Protein AF-A0A920NEC0-F1 (afdb_monomer)

Secondary structure (DSSP, 8-state):
-----------SSHHHHHHHHHHHTT-PPPSSS-------GGGHHHHHHHHTT--

Sequence (55 aa):
MKSTGEVMGIDKDFGLAYAKSQMASQNSLPTKGLAFISLKDRHKNEGVDLAKKFK

Solvent-accessible surface area (backbone atoms only — not comparable to full-atom v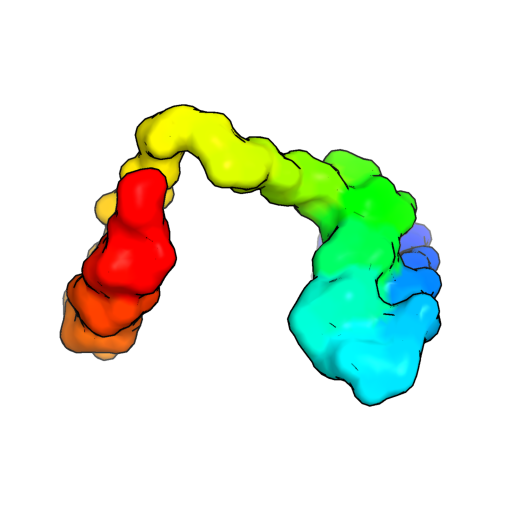alues): 3780 Å² total; per-residue (Å²): 137,87,78,91,77,86,69,83,38,83,56,96,46,67,71,58,12,51,51,44,23,32,45,70,67,74,55,64,76,78,94,73,85,87,85,88,86,86,73,60,77,92,47,44,70,64,47,53,63,54,55,70,69,63,129

Foldseek 3Di:
DPDPDADWFDDPDPVNRVQRRCVVVVNHDDPDDDDDDDDDPVCVVVVVVVVVVRD

Mean predicted aligned error: 3.61 Å

Structure (mmCIF, N/CA/C/O backbone):
data_AF-A0A920NEC0-F1
#
_entry.id   AF-A0A920NEC0-F1
#
loop_
_atom_site.group_PDB
_atom_site.id
_atom_site.type_symbol
_atom_site.label_atom_id
_atom_site.label_alt_id
_atom_site.label_comp_id
_atom_site.label_asym_id
_atom_site.label_entity_id
_atom_site.label_seq_id
_atom_site.pdbx_PDB_ins_code
_atom_site.Cartn_x
_atom_site.Cartn_y
_atom_site.Cartn_z
_atom_site.occupancy
_atom_site.B_iso_or_equiv
_atom_site.auth_seq_id
_atom_site.auth_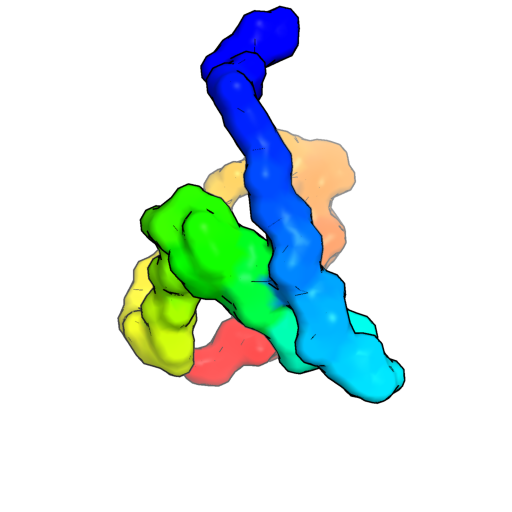comp_id
_atom_site.auth_asym_id
_atom_site.auth_atom_id
_atom_site.pdbx_PDB_model_num
ATOM 1 N N . MET A 1 1 ? 11.002 20.448 -0.325 1.00 83.81 1 MET A N 1
ATOM 2 C CA . MET A 1 1 ? 10.901 19.130 -0.991 1.00 83.81 1 MET A CA 1
ATOM 3 C C . MET A 1 1 ? 12.143 18.325 -0.631 1.00 83.81 1 MET A C 1
ATOM 5 O O . MET A 1 1 ? 13.200 18.936 -0.565 1.00 83.81 1 MET A O 1
ATOM 9 N N . LYS A 1 2 ? 12.020 17.031 -0.298 1.00 92.94 2 LYS A N 1
ATOM 10 C CA . LYS A 1 2 ? 13.157 16.179 0.130 1.00 92.94 2 LYS A CA 1
ATOM 11 C C . LYS A 1 2 ? 13.468 15.022 -0.836 1.00 92.94 2 LYS A C 1
ATOM 13 O O . LYS A 1 2 ? 14.430 14.303 -0.606 1.00 92.94 2 LYS A O 1
ATOM 18 N N . SER A 1 3 ? 12.653 14.815 -1.871 1.00 93.25 3 SER A N 1
ATOM 19 C CA . SER A 1 3 ? 12.908 13.811 -2.907 1.00 93.25 3 SER A CA 1
ATOM 20 C C . SER A 1 3 ? 14.067 14.245 -3.806 1.00 93.25 3 SER A C 1
ATOM 22 O O . SER A 1 3 ? 14.229 15.433 -4.080 1.00 93.25 3 SER A O 1
ATOM 24 N N . THR A 1 4 ? 14.865 13.278 -4.259 1.00 95.25 4 THR A N 1
ATOM 25 C CA . THR A 1 4 ? 16.035 13.491 -5.132 1.00 95.25 4 THR A CA 1
ATOM 26 C C . THR A 1 4 ? 15.833 12.959 -6.551 1.00 95.25 4 THR A C 1
ATOM 28 O O . THR A 1 4 ? 16.656 13.219 -7.421 1.00 95.25 4 THR A O 1
ATOM 31 N N . GLY A 1 5 ? 14.744 12.230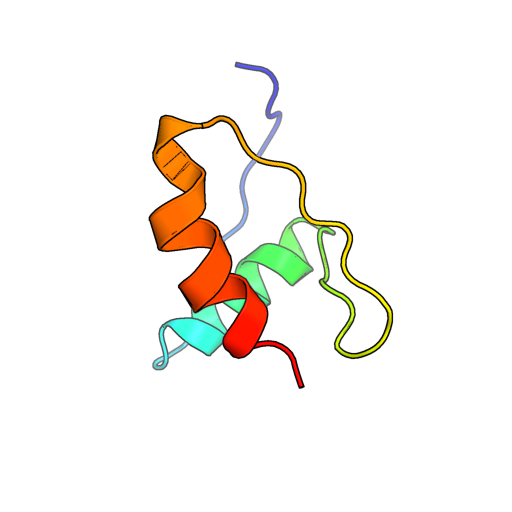 -6.795 1.00 95.50 5 GLY A N 1
ATOM 32 C CA . GLY A 1 5 ? 14.417 11.641 -8.087 1.00 95.50 5 GLY A CA 1
ATOM 33 C C . GLY A 1 5 ? 13.020 11.029 -8.090 1.00 95.50 5 GLY A C 1
ATOM 34 O O . GLY A 1 5 ? 12.299 11.087 -7.088 1.00 95.50 5 GLY A O 1
ATOM 35 N N . GLU A 1 6 ? 12.657 10.443 -9.226 1.00 96.69 6 GLU A N 1
ATOM 36 C CA . GLU A 1 6 ? 11.344 9.861 -9.492 1.00 96.69 6 GLU A CA 1
ATOM 37 C C . GLU A 1 6 ? 11.458 8.587 -10.336 1.00 96.69 6 GLU A C 1
ATOM 39 O O . GLU A 1 6 ? 12.484 8.320 -10.961 1.00 96.69 6 GLU A O 1
ATOM 44 N N . VAL A 1 7 ? 10.399 7.780 -10.323 1.00 97.75 7 VAL A N 1
ATOM 45 C CA . VAL A 1 7 ? 10.290 6.526 -11.077 1.00 97.75 7 VAL A CA 1
ATOM 46 C C . VAL A 1 7 ? 8.900 6.421 -11.692 1.00 97.75 7 VAL A C 1
ATOM 48 O O . VAL A 1 7 ? 7.943 7.002 -11.179 1.00 97.75 7 VAL A O 1
ATOM 51 N N . MET A 1 8 ? 8.770 5.632 -12.757 1.00 97.62 8 MET A N 1
ATOM 52 C CA . MET A 1 8 ? 7.497 5.397 -13.435 1.00 97.62 8 MET A CA 1
ATOM 53 C C . MET A 1 8 ? 7.173 3.904 -13.462 1.00 97.62 8 MET A C 1
ATOM 55 O O . MET A 1 8 ? 7.981 3.088 -13.897 1.00 97.62 8 MET A O 1
ATOM 59 N N . GLY A 1 9 ? 5.970 3.551 -13.010 1.00 97.56 9 GLY A N 1
ATOM 60 C CA . GLY A 1 9 ? 5.403 2.217 -13.183 1.00 97.56 9 GLY A CA 1
ATOM 61 C C . GLY A 1 9 ? 4.405 2.220 -14.337 1.00 97.56 9 GLY A C 1
ATOM 62 O O . GLY A 1 9 ? 3.545 3.094 -14.400 1.00 97.56 9 GLY A O 1
ATOM 63 N N . ILE A 1 10 ? 4.528 1.259 -15.254 1.00 97.75 10 ILE A N 1
ATOM 64 C CA . ILE A 1 10 ? 3.674 1.156 -16.445 1.00 97.75 10 ILE A CA 1
ATOM 65 C C . ILE A 1 10 ? 2.969 -0.197 -16.439 1.00 97.75 10 ILE A C 1
ATOM 67 O O . ILE A 1 10 ? 3.609 -1.255 -16.410 1.00 97.75 10 ILE A O 1
ATOM 71 N N . ASP A 1 11 ? 1.643 -0.160 -16.474 1.00 98.12 11 ASP A N 1
ATOM 72 C CA . ASP A 1 11 ? 0.781 -1.317 -16.691 1.00 98.12 11 ASP A CA 1
ATOM 73 C C . ASP A 1 11 ? -0.578 -0.855 -17.247 1.00 98.12 11 ASP A C 1
ATOM 75 O O . ASP A 1 11 ? -0.912 0.328 -17.173 1.00 98.12 11 ASP A O 1
ATOM 79 N N . LYS A 1 12 ? -1.349 -1.782 -17.823 1.00 98.00 12 LYS A N 1
ATOM 80 C CA . LYS A 1 12 ? -2.737 -1.534 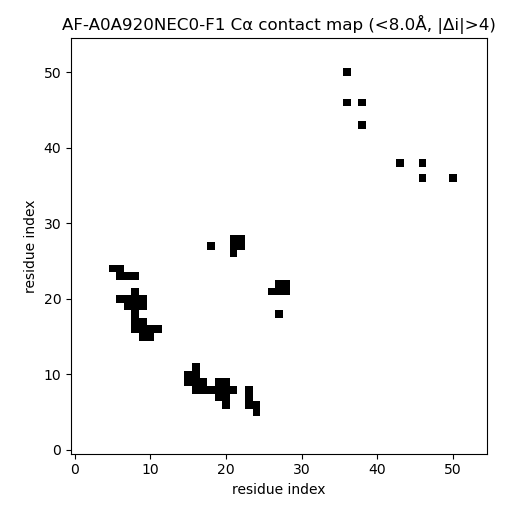-18.237 1.00 98.00 12 LYS A CA 1
ATOM 81 C C . LYS A 1 12 ? -3.668 -1.446 -17.027 1.00 98.00 12 LYS A C 1
ATOM 83 O O . LYS A 1 12 ? -4.680 -0.755 -17.097 1.00 98.00 12 LYS A O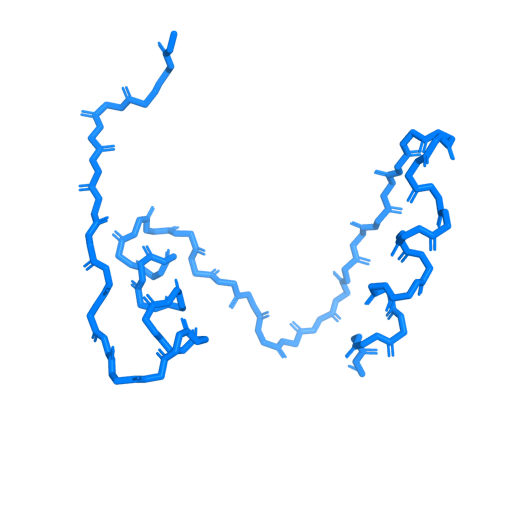 1
ATOM 88 N N . ASP A 1 13 ? -3.332 -2.146 -15.945 1.00 98.25 13 ASP A N 1
ATOM 89 C CA . ASP A 1 13 ? -4.042 -2.070 -14.672 1.00 98.25 13 ASP A CA 1
ATOM 90 C C . ASP A 1 13 ? -3.404 -1.029 -13.739 1.00 98.25 13 ASP A C 1
ATOM 92 O O . ASP A 1 13 ? -2.189 -1.006 -13.537 1.00 98.25 13 ASP A O 1
ATOM 96 N N . PHE A 1 14 ? -4.229 -0.178 -13.127 1.00 97.56 14 PHE A N 1
ATOM 97 C CA . PHE A 1 14 ? -3.742 0.884 -12.244 1.00 97.56 14 PHE A CA 1
ATOM 98 C C . PHE A 1 14 ? -3.039 0.336 -10.994 1.00 97.56 14 PHE A C 1
ATOM 100 O O . PHE A 1 14 ? -1.999 0.862 -10.592 1.00 97.56 14 PHE A O 1
ATOM 107 N N . GLY A 1 15 ? -3.583 -0.723 -10.386 1.00 95.81 15 GLY A N 1
ATOM 108 C CA . GLY A 1 15 ? -3.011 -1.330 -9.186 1.00 95.81 15 GLY A CA 1
ATOM 109 C C . GLY A 1 15 ? -1.623 -1.900 -9.459 1.00 95.81 15 GLY A C 1
ATOM 110 O O . GLY A 1 15 ? -0.687 -1.643 -8.698 1.00 95.81 15 GLY A O 1
ATOM 111 N N . LEU A 1 16 ? -1.463 -2.596 -10.586 1.00 96.62 16 LEU A N 1
ATOM 112 C CA . LEU A 1 16 ? -0.169 -3.109 -11.035 1.00 96.62 16 LEU A CA 1
ATOM 113 C C . LEU A 1 16 ? 0.803 -1.990 -11.421 1.00 96.62 16 LEU A C 1
ATOM 115 O O . LEU A 1 16 ? 1.978 -2.060 -11.055 1.00 96.62 16 LEU A O 1
ATOM 119 N N . ALA A 1 17 ? 0.343 -0.944 -12.111 1.00 98.19 17 ALA A N 1
ATOM 120 C CA . ALA A 1 17 ? 1.183 0.205 -12.449 1.00 98.19 17 ALA A CA 1
ATOM 121 C C . ALA A 1 17 ? 1.725 0.890 -11.181 1.00 98.19 17 ALA A C 1
ATOM 123 O O . ALA A 1 17 ? 2.920 1.186 -11.094 1.00 98.19 17 ALA A O 1
ATOM 124 N N . TYR A 1 18 ? 0.879 1.070 -10.163 1.00 96.69 18 TYR A N 1
ATOM 125 C CA . TYR A 1 18 ? 1.287 1.629 -8.875 1.00 96.69 18 TYR A CA 1
ATOM 126 C C . TYR A 1 18 ? 2.225 0.693 -8.102 1.00 96.69 18 TYR A C 1
ATOM 128 O O . TYR A 1 18 ? 3.242 1.139 -7.576 1.00 96.69 18 TYR A O 1
ATOM 136 N N . ALA A 1 19 ? 1.949 -0.613 -8.074 1.00 95.88 19 ALA A N 1
ATOM 137 C CA . ALA A 1 19 ? 2.838 -1.584 -7.434 1.00 95.88 19 ALA A CA 1
ATOM 138 C C . ALA A 1 19 ? 4.244 -1.564 -8.060 1.00 95.88 19 ALA A C 1
ATOM 140 O O . ALA A 1 19 ? 5.242 -1.522 -7.338 1.00 95.88 19 ALA A O 1
ATOM 141 N N . LYS A 1 20 ? 4.335 -1.497 -9.396 1.00 96.62 20 LYS A N 1
ATOM 142 C CA . LYS A 1 20 ? 5.615 -1.368 -10.111 1.00 96.62 20 LYS A CA 1
ATOM 143 C C . LYS A 1 20 ? 6.362 -0.086 -9.744 1.00 96.62 20 LYS A C 1
ATOM 145 O O . LYS A 1 20 ? 7.579 -0.138 -9.581 1.00 96.62 20 LYS A O 1
ATOM 150 N N . SER A 1 21 ? 5.669 1.046 -9.587 1.00 97.12 21 SER A N 1
ATOM 151 C CA . SER A 1 21 ? 6.327 2.301 -9.195 1.00 97.12 21 SER A CA 1
ATOM 152 C C . SER A 1 21 ? 6.867 2.245 -7.762 1.00 97.12 21 SER A C 1
ATOM 154 O O . SER A 1 21 ? 7.986 2.696 -7.528 1.00 97.12 21 SER A O 1
ATOM 156 N N . GLN A 1 22 ? 6.141 1.620 -6.826 1.00 96.75 22 GLN A N 1
ATOM 157 C CA . GLN A 1 22 ? 6.624 1.390 -5.456 1.00 96.75 22 GLN A CA 1
ATOM 158 C C . GLN A 1 22 ? 7.848 0.465 -5.421 1.00 96.75 22 GLN A C 1
ATOM 160 O O . GLN A 1 22 ? 8.799 0.714 -4.681 1.00 96.75 22 GLN A O 1
ATOM 165 N N . MET A 1 23 ? 7.864 -0.586 -6.246 1.00 95.56 23 MET A N 1
ATOM 166 C CA . MET A 1 23 ? 9.030 -1.466 -6.358 1.00 95.56 23 MET A CA 1
ATOM 167 C C . MET A 1 23 ? 10.245 -0.725 -6.929 1.00 95.56 23 MET A C 1
ATOM 169 O O . MET A 1 23 ? 11.343 -0.838 -6.385 1.00 95.56 23 MET A O 1
ATOM 173 N N . ALA A 1 24 ? 10.047 0.068 -7.986 1.00 96.62 24 ALA A N 1
ATOM 174 C CA . ALA A 1 24 ? 11.110 0.848 -8.619 1.00 96.62 24 ALA A CA 1
ATOM 175 C C . ALA A 1 24 ? 11.678 1.941 -7.696 1.00 96.62 24 ALA A C 1
ATOM 1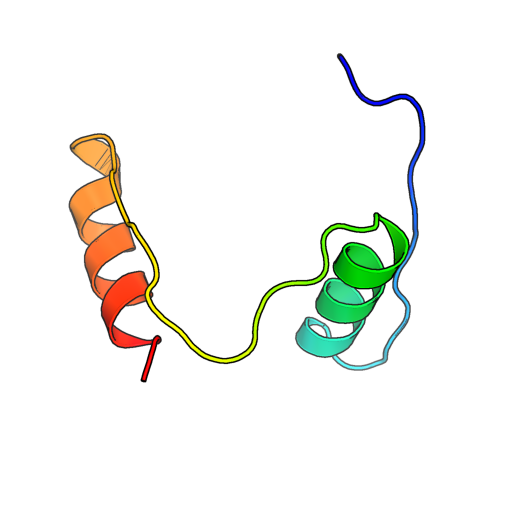77 O O . ALA A 1 24 ? 12.875 2.218 -7.748 1.00 96.62 24 ALA A O 1
ATOM 178 N N . SER A 1 25 ? 10.860 2.527 -6.813 1.00 96.19 25 SER A N 1
ATOM 179 C CA . SER A 1 25 ? 11.307 3.507 -5.811 1.00 96.19 25 SER A CA 1
ATOM 180 C C . SER A 1 25 ? 11.981 2.869 -4.591 1.00 96.19 25 SER A C 1
ATOM 182 O O . SER A 1 25 ? 12.272 3.568 -3.622 1.00 96.19 25 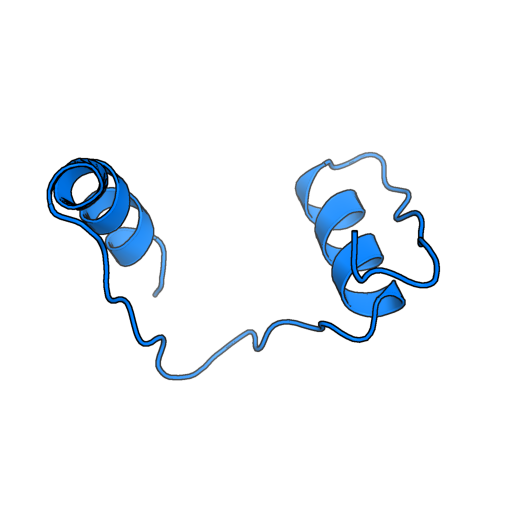SER A O 1
ATOM 184 N N . GLN A 1 26 ? 12.238 1.555 -4.632 1.00 92.06 26 GLN A N 1
ATOM 185 C CA . GLN A 1 26 ? 12.778 0.759 -3.526 1.00 92.06 26 GLN A CA 1
ATOM 186 C C . GLN A 1 26 ? 11.886 0.774 -2.271 1.00 92.06 26 GLN A C 1
ATOM 188 O O . GLN A 1 26 ? 12.349 0.500 -1.167 1.00 92.06 26 GLN A O 1
ATOM 193 N N . ASN A 1 27 ? 10.586 1.029 -2.442 1.00 91.44 27 ASN A N 1
ATOM 194 C CA . ASN A 1 27 ? 9.569 1.001 -1.392 1.00 91.44 27 ASN A CA 1
ATOM 195 C C . ASN A 1 27 ? 8.622 -0.200 -1.571 1.00 91.44 27 ASN A C 1
ATOM 197 O O . ASN A 1 27 ? 7.398 -0.075 -1.526 1.00 91.44 27 ASN A O 1
ATOM 201 N N . SER A 1 28 ? 9.189 -1.378 -1.841 1.00 89.19 28 SER A N 1
ATOM 202 C CA . SER A 1 28 ? 8.398 -2.597 -2.048 1.00 89.19 28 SER A CA 1
ATOM 203 C C . SER A 1 28 ? 7.613 -2.950 -0.783 1.00 89.19 28 SER A C 1
ATOM 205 O O . SER A 1 28 ? 8.195 -3.132 0.286 1.00 89.19 28 SER A O 1
ATOM 207 N N . LEU A 1 29 ? 6.289 -3.066 -0.903 1.00 89.44 29 LEU A N 1
ATOM 208 C CA . LEU A 1 29 ? 5.415 -3.368 0.229 1.00 89.44 29 LEU A CA 1
ATOM 209 C C . LEU A 1 29 ? 5.401 -4.875 0.542 1.00 89.44 29 LEU A C 1
ATOM 211 O O . LEU A 1 29 ? 5.320 -5.692 -0.380 1.00 89.44 29 LEU A O 1
ATOM 215 N N . PRO A 1 30 ? 5.424 -5.270 1.828 1.00 91.06 30 PRO A N 1
ATOM 216 C CA . PRO A 1 30 ? 5.237 -6.661 2.217 1.00 91.06 30 PRO A CA 1
ATOM 217 C C . PRO A 1 30 ? 3.812 -7.127 1.893 1.00 91.06 30 PRO A C 1
ATOM 219 O O . PRO A 1 30 ? 2.840 -6.410 2.113 1.00 91.06 30 PRO A O 1
ATOM 222 N N . THR A 1 31 ? 3.680 -8.362 1.412 1.00 91.50 31 THR A N 1
ATOM 223 C CA . THR A 1 31 ? 2.382 -8.963 1.047 1.00 91.50 31 THR A CA 1
ATOM 224 C C . THR A 1 31 ? 1.719 -9.734 2.190 1.00 91.50 31 THR A C 1
ATOM 226 O O . THR A 1 31 ? 0.596 -10.207 2.044 1.00 91.50 31 THR A O 1
ATOM 229 N N . LYS A 1 32 ? 2.410 -9.875 3.325 1.00 93.12 32 LYS A N 1
ATOM 230 C CA . LYS A 1 32 ? 1.931 -10.529 4.548 1.00 93.12 32 LYS A CA 1
ATOM 231 C C . LYS A 1 32 ? 2.636 -9.946 5.770 1.00 93.12 32 LYS A C 1
ATOM 233 O O . LYS A 1 32 ? 3.763 -9.465 5.655 1.00 93.12 32 LYS A O 1
ATOM 238 N N . GLY A 1 33 ? 2.004 -10.047 6.935 1.00 92.56 33 GLY A N 1
ATOM 239 C CA . GLY A 1 33 ? 2.558 -9.581 8.206 1.00 92.56 33 GLY A CA 1
ATOM 240 C C . GLY A 1 33 ? 1.557 -8.749 9.002 1.00 92.56 33 GLY A C 1
ATOM 241 O O . GLY A 1 33 ? 0.354 -8.840 8.783 1.00 92.56 33 GLY A O 1
ATOM 242 N N . LEU A 1 34 ? 2.070 -7.941 9.929 1.00 92.75 34 LEU A N 1
ATOM 243 C CA . LEU A 1 34 ? 1.279 -7.048 10.777 1.00 92.75 34 LEU A CA 1
ATOM 244 C C . LEU A 1 34 ? 1.456 -5.599 10.314 1.00 92.75 34 LEU A C 1
ATOM 246 O O . LEU A 1 34 ? 2.578 -5.098 10.252 1.00 92.75 34 LEU A O 1
ATOM 250 N N . ALA A 1 35 ? 0.345 -4.924 10.015 1.00 92.62 35 ALA A N 1
ATOM 251 C CA . ALA A 1 35 ? 0.326 -3.501 9.695 1.00 92.62 35 ALA A CA 1
ATOM 252 C C . ALA A 1 35 ? 0.003 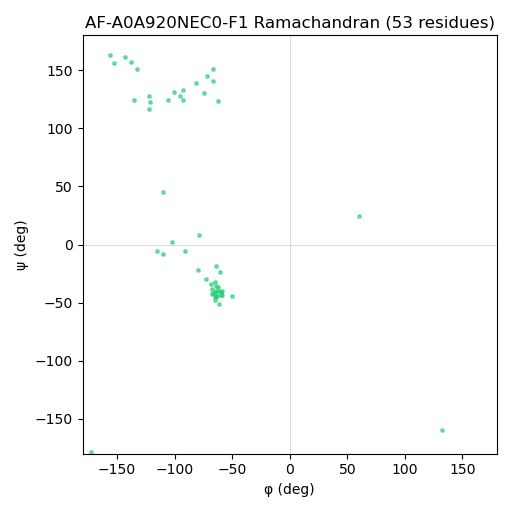-2.681 10.952 1.00 92.62 35 ALA A C 1
ATOM 254 O O . ALA A 1 35 ? -0.998 -2.924 11.624 1.00 92.62 35 ALA A O 1
ATOM 255 N N . PHE A 1 36 ? 0.833 -1.684 11.258 1.00 93.50 36 PHE A N 1
ATOM 256 C CA . PHE A 1 36 ? 0.557 -0.717 12.318 1.00 93.50 36 PHE A CA 1
ATOM 257 C C . PHE A 1 36 ? -0.158 0.509 11.739 1.00 93.50 36 PHE A C 1
ATOM 259 O O . PHE A 1 36 ? 0.354 1.148 10.820 1.00 93.50 36 PHE A O 1
ATOM 266 N N . ILE A 1 37 ? -1.330 0.848 12.282 1.00 93.81 37 ILE A N 1
ATOM 267 C CA . ILE A 1 37 ? -2.160 1.961 11.806 1.00 93.81 37 ILE A CA 1
ATOM 268 C C . ILE A 1 37 ? -2.392 2.935 12.963 1.00 93.81 37 ILE A C 1
ATOM 270 O O . ILE A 1 37 ? -3.026 2.595 13.958 1.00 93.81 37 ILE A O 1
ATOM 274 N N . SER A 1 38 ? -1.902 4.166 12.813 1.00 95.31 38 SER A N 1
ATOM 275 C CA . SER A 1 38 ? -2.134 5.271 13.745 1.00 95.31 38 SER A CA 1
ATOM 276 C C . SER A 1 38 ? -2.479 6.527 12.953 1.00 95.31 38 SER A C 1
ATOM 278 O O . SER A 1 38 ? -1.749 6.918 12.042 1.00 95.31 38 SER A O 1
ATOM 280 N N . LEU A 1 39 ? -3.629 7.128 13.256 1.00 96.75 39 LEU A N 1
ATOM 281 C CA . LEU A 1 39 ? -4.245 8.173 12.440 1.00 96.75 39 LEU A CA 1
ATOM 282 C C . LEU A 1 39 ? -4.691 9.353 13.302 1.00 96.75 39 LEU A C 1
ATOM 284 O O . LEU A 1 39 ? -5.083 9.191 14.457 1.00 96.75 39 LEU A O 1
ATOM 288 N N . LYS A 1 40 ? -4.701 10.546 12.699 1.00 97.38 40 LYS A N 1
ATOM 289 C CA . LYS A 1 40 ? -5.371 11.725 13.270 1.00 97.38 40 LYS A CA 1
ATOM 290 C C . LYS A 1 40 ? -6.885 11.502 13.297 1.00 97.38 40 LYS A C 1
ATOM 292 O O . LYS A 1 40 ? -7.414 10.857 12.394 1.00 97.38 40 LYS A O 1
ATOM 297 N N . ASP A 1 41 ? -7.580 12.119 14.254 1.00 96.94 41 ASP A N 1
ATOM 298 C CA . ASP A 1 41 ? -9.020 11.907 14.484 1.00 96.94 41 ASP A CA 1
ATOM 299 C C . ASP A 1 41 ? -9.878 12.032 13.224 1.00 96.94 41 ASP A C 1
ATOM 301 O O . ASP A 1 41 ? -10.697 11.161 12.944 1.00 96.94 41 ASP A O 1
ATOM 305 N N . ARG A 1 42 ? -9.622 13.056 12.404 1.00 96.88 42 ARG A N 1
ATOM 306 C CA . ARG A 1 42 ? -10.369 13.300 11.160 1.00 96.88 42 ARG A CA 1
ATOM 307 C C . ARG A 1 42 ? -10.294 12.164 10.130 1.00 96.88 42 ARG A C 1
ATOM 309 O O . ARG A 1 42 ? -11.185 12.067 9.303 1.00 96.88 42 ARG A O 1
ATOM 316 N N . HIS A 1 43 ? -9.257 11.323 10.176 1.00 96.56 43 HIS A N 1
ATOM 317 C CA . HIS A 1 43 ? -9.064 10.209 9.238 1.00 96.56 43 HIS A CA 1
ATOM 318 C C . HIS A 1 43 ? -9.440 8.851 9.841 1.00 96.56 43 HIS A C 1
ATOM 320 O O . HIS A 1 43 ? -9.287 7.830 9.175 1.00 96.56 43 HIS A O 1
ATOM 326 N N . LYS A 1 44 ? -9.922 8.803 11.092 1.00 94.56 44 LYS A N 1
ATOM 327 C CA . LYS A 1 44 ? -10.268 7.534 11.749 1.00 94.56 44 LYS A CA 1
ATOM 328 C C . LYS A 1 44 ? -11.338 6.764 10.978 1.00 94.56 44 LYS A C 1
ATOM 330 O O . LYS A 1 44 ? -11.191 5.559 10.811 1.00 94.56 44 LYS A O 1
ATOM 335 N N . ASN A 1 45 ? -12.355 7.456 10.461 1.00 93.94 45 ASN A N 1
ATOM 336 C CA . ASN A 1 45 ? -13.438 6.822 9.706 1.00 93.94 45 ASN A CA 1
ATOM 337 C C . ASN A 1 45 ? -12.911 6.133 8.435 1.00 93.94 45 ASN A C 1
ATOM 339 O O . ASN A 1 45 ? -13.130 4.942 8.252 1.00 93.94 45 ASN A O 1
ATOM 343 N N . GLU A 1 46 ? -12.127 6.844 7.619 1.00 94.50 46 GLU A N 1
ATOM 344 C CA . GLU A 1 46 ? -11.489 6.289 6.413 1.00 94.50 46 GLU A CA 1
ATOM 345 C C . GLU A 1 46 ? -10.501 5.155 6.750 1.00 94.50 46 GLU A C 1
ATOM 347 O O . GLU A 1 46 ? -10.395 4.155 6.038 1.00 94.50 46 GLU A O 1
ATOM 352 N N . GLY A 1 47 ? -9.787 5.295 7.868 1.00 94.50 47 GLY A N 1
ATOM 353 C CA . GLY A 1 47 ? -8.822 4.315 8.351 1.00 94.50 47 GLY A CA 1
ATOM 354 C C . GLY A 1 47 ? -9.429 2.971 8.731 1.00 94.50 47 GLY A C 1
ATOM 355 O O . GLY A 1 47 ? -8.805 1.938 8.495 1.00 94.50 47 GLY A O 1
ATOM 356 N N . VAL A 1 48 ? -10.642 2.967 9.290 1.00 93.06 48 VAL A N 1
ATOM 357 C CA . VAL A 1 48 ? -11.362 1.730 9.629 1.00 93.06 48 VAL A CA 1
ATOM 358 C C . VAL A 1 48 ? -11.690 0.937 8.366 1.00 93.06 48 VAL A C 1
ATOM 360 O O . VAL A 1 48 ? -11.476 -0.276 8.330 1.00 93.06 48 VAL A O 1
ATOM 363 N N . ASP A 1 49 ? -12.163 1.608 7.316 1.00 93.44 49 ASP A N 1
ATOM 364 C CA . ASP A 1 49 ? -12.489 0.947 6.049 1.00 93.44 49 ASP A CA 1
ATOM 365 C C . ASP A 1 49 ? -11.240 0.428 5.335 1.00 93.44 49 ASP A C 1
ATOM 367 O O . ASP A 1 49 ? -11.278 -0.638 4.718 1.00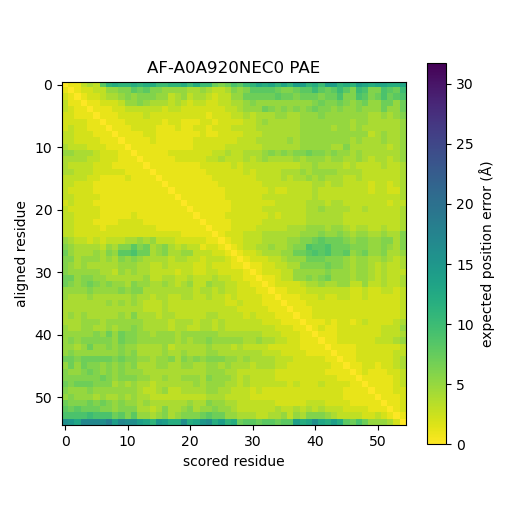 93.44 49 ASP A O 1
ATOM 371 N N . LEU A 1 50 ? -10.113 1.133 5.462 1.00 93.50 50 LEU A N 1
ATOM 372 C CA . LEU A 1 50 ? -8.817 0.650 4.992 1.00 93.50 50 LEU A CA 1
ATOM 373 C C . LEU A 1 50 ? -8.360 -0.592 5.772 1.00 93.50 50 LEU A C 1
ATOM 375 O O . LEU A 1 50 ? -7.961 -1.579 5.155 1.00 93.50 50 LEU A O 1
ATOM 379 N N . ALA A 1 51 ? -8.439 -0.567 7.105 1.00 93.12 51 ALA A N 1
ATOM 380 C CA . ALA A 1 51 ? -7.985 -1.661 7.963 1.00 93.12 51 ALA A CA 1
ATOM 381 C C . ALA A 1 51 ? -8.702 -2.982 7.645 1.00 93.12 51 ALA A C 1
ATOM 383 O O . ALA A 1 51 ? -8.060 -4.025 7.568 1.00 93.12 51 ALA A O 1
ATOM 384 N N . LYS A 1 52 ? -10.011 -2.930 7.364 1.00 93.06 52 LYS A N 1
ATOM 385 C CA . LYS A 1 52 ? -10.819 -4.105 6.986 1.00 93.06 52 LYS A CA 1
ATOM 386 C C . LYS A 1 52 ? -10.403 -4.761 5.663 1.00 93.06 52 LYS A C 1
ATOM 388 O O . LYS A 1 52 ? -10.809 -5.891 5.404 1.00 93.06 52 LYS A O 1
ATOM 393 N N . LYS A 1 53 ? -9.652 -4.065 4.799 1.00 91.25 53 LYS A N 1
ATOM 394 C CA . LYS A 1 53 ? -9.169 -4.625 3.522 1.00 91.25 53 LYS A CA 1
ATOM 395 C C . LYS A 1 53 ? -7.943 -5.519 3.697 1.00 91.25 53 LYS A C 1
ATOM 397 O O . LYS A 1 53 ? -7.689 -6.347 2.824 1.00 91.25 53 LYS A O 1
ATOM 402 N N . PHE A 1 54 ? -7.193 -5.357 4.786 1.00 86.25 54 PHE A N 1
ATOM 403 C CA . PHE A 1 54 ? -6.112 -6.274 5.130 1.00 86.25 54 PHE A CA 1
ATOM 404 C C . PHE A 1 54 ? -6.724 -7.580 5.654 1.00 86.25 54 PHE A C 1
ATOM 406 O O . PHE A 1 54 ? -7.629 -7.548 6.487 1.00 86.25 54 PHE A O 1
ATOM 413 N N . LYS A 1 55 ? -6.270 -8.713 5.110 1.00 67.25 55 LYS A N 1
ATOM 414 C CA . LYS A 1 55 ? -6.691 -10.062 5.507 1.00 67.25 55 LYS A CA 1
ATOM 415 C C . LYS A 1 55 ? -5.602 -10.739 6.320 1.00 67.25 55 LYS A C 1
ATOM 417 O O . LYS A 1 55 ? -4.421 -10.556 5.946 1.00 67.25 55 LYS A O 1
#

pLDDT: mean 94.06, std 4.71, range [67.25, 98.25]

Radius of gyration: 14.29 Å; Cα contacts (8 Å, |Δi|>4): 32; chains: 1; bounding box: 30×30×33 Å